Protein 5NQO (pdb70)

Nearest PDB structures (foldseek):
  5nqm-assembly1_A  TM=1.007E+00  e=1.385E-16  Methylosinus trichosporium OB3b
  5arm-assembly1_A  TM=9.839E-01  e=5.948E-15  Methylosinus trichosporium OB3b
  6q6b-assembly1_A  TM=9.477E-01  e=4.337E-08  Streptomyces lividans 1326
  6q58-assembly1_A  TM=9.585E-01  e=1.991E-07  Streptomyces lividans 1326
  6r01-assembly1_A  TM=9.420E-01  e=2.701E-07  Streptomyces lividans 1326

Radius of gyration: 15.12 Å; Cα contacts (8 Å, |Δi|>4): 165; chains: 1; bounding box: 26×51×20 Å

Foldseek 3Di:
DCLVVVLVPDPQADDLLSQLLVLLQVLLVLLVVLLVVLCPDPVVVVCVVLNVLSVVLNVLSVVLSVQSSVVGHDDDGCNLVSLQVNLVSLVVNLVSLVVCCVPDVSSVVSSVSSVSSSVSSVSVSD

Sequence (126 aa):
MMHVEAMISKHPQADRRSSLVQCCVEMCFDCAQTCAACADACLLGEDKVADLRRHCIRLNLDCAEICVAAGSIASRAAGTEESSILRTMLQTCAEEMCRRMMCEEECRRHAGNHEHCRICADVCKECETACRSSATG

InterPro domains:
  IPR005560 Uncharacterized cysteine-rich protein YhjQ/Copper storage protein-like [PF03860] (20-128)
  IPR005560 Uncharacterized cysteine-rich protein YhjQ/Copper storage protein-like [PTHR37310] (15-127)
  IPR044543 Uncharacterized cysteine-rich protein YhjQ-like [cd08026] (23-127)

B-factor: mean 15.58, std 9.01, range [5.59, 57.74]

Solvent-accessible surface area: 7309 Å² total; per-residue (Å²): 146,139,19,121,57,137,32,66,164,65,117,122,85,117,188,37,11,14,89,0,3,60,19,0,71,71,0,7,117,17,0,51,47,3,2,99,33,0,100,66,52,142,132,54,64,93,1,148,100,0,12,152,13,0,97,75,0,15,128,40,0,71,36,0,0,32,38,2,62,163,17,13,33,150,129,175,59,102,24,136,82,29,0,98,65,0,0,74,15,0,103,84,0,20,109,18,0,93,156,12,17,81,119,27,113,46,0,102,84,0,0,64,22,0,111,103,0,19,80,13,0,104,66,13,18,99

Secondary structure (DSSP, 8-state):
--HHHHHHH-TT--HHHHHHHHHHHHHHHHHHHHHHHHHTSTTGGGGHHHHHHHHHHHHHHHHHHHHHHT--SSS--SHHHHHHHHHHHHHHHHHHHHHHTTT-HHHHHHHHHHHHHHHHHHHHT-

Organism: Methylosinus trichosporium (strain ATCC 35070 / NCIMB 11131 / UNIQEM 75 / OB3b) (NCBI:txid595536)

Structure (mmCIF, N/CA/C/O backbone):
data_5NQO
#
_entry.id   5NQO
#
_cell.length_a   44.901
_cell.length_b   105.691
_cell.length_c   45.625
_cell.angle_al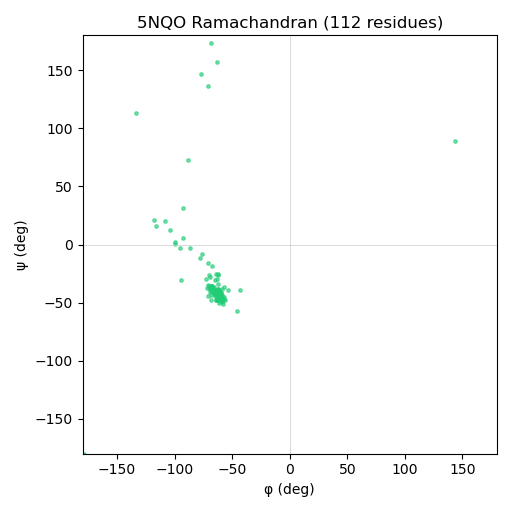pha   90.00
_cell.angle_beta   90.00
_cell.angle_gamma   90.00
#
_symmetry.space_group_name_H-M   'C 2 2 2'
#
loop_
_entity.id
_entity.type
_entity.pdbx_description
1 polymer CSP3
2 non-polymer 'COPPER (I) ION'
3 non-polymer 'SODIUM ION'
4 water water
#
loop_
_atom_site.group_PDB
_atom_site.id
_atom_site.type_symbol
_atom_site.label_atom_id
_atom_site.label_alt_id
_atom_site.label_comp_id
_atom_site.label_asym_id
_atom_site.label_entity_id
_atom_site.label_seq_id
_atom_site.pdbx_PDB_ins_code
_atom_site.Cartn_x
_atom_site.Cartn_y
_atom_site.Cartn_z
_atom_site.occupancy
_atom_site.B_iso_or_equiv
_atom_site.auth_seq_id
_atom_site.auth_comp_id
_atom_site.auth_asym_id
_atom_site.auth_atom_id
_atom_site.pdbx_PDB_model_num
ATOM 1 N N . MET A 1 1 ? 23.233 -3.665 3.305 1.00 16.59 1 MET A N 1
ATOM 2 C CA A MET A 1 1 ? 22.882 -4.483 4.498 0.50 12.35 1 MET A CA 1
ATOM 3 C CA B MET A 1 1 ? 23.012 -4.489 4.501 0.50 13.07 1 MET A CA 1
ATOM 4 C C . MET A 1 1 ? 22.837 -5.945 4.089 1.00 11.65 1 MET A C 1
ATOM 5 O O . MET A 1 1 ? 22.745 -6.268 2.915 1.00 15.98 1 MET A O 1
ATOM 14 N N . HIS A 1 2 ? 22.842 -6.829 5.081 1.00 9.62 2 HIS A N 1
ATOM 15 C CA . HIS A 1 2 ? 22.793 -8.278 4.867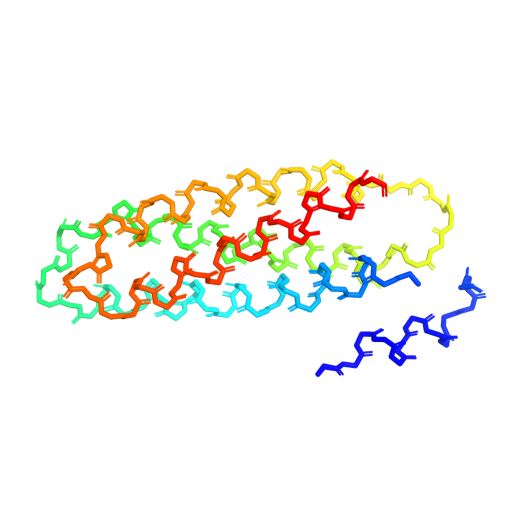 1.00 8.97 2 HIS A CA 1
ATOM 16 C C . HIS A 1 2 ? 21.540 -8.892 5.485 1.00 9.41 2 HIS A C 1
ATOM 17 O O . HIS A 1 2 ? 21.477 -10.106 5.704 1.00 10.13 2 HIS A O 1
ATOM 24 N N . VAL A 1 3 ? 20.518 -8.080 5.723 1.00 9.56 3 VAL A N 1
ATOM 25 C CA . VAL A 1 3 ? 19.311 -8.558 6.362 1.00 9.65 3 VAL A CA 1
ATOM 26 C C . VAL A 1 3 ? 18.662 -9.718 5.590 1.00 9.38 3 VAL A C 1
ATOM 27 O O . VAL A 1 3 ? 18.324 -10.744 6.166 1.00 10.55 3 VAL A O 1
ATOM 31 N N . GLU A 1 4 ? 18.469 -9.473 4.296 1.00 11.92 4 GLU A N 1
ATOM 32 C CA . GLU A 1 4 ? 17.780 -10.439 3.440 1.00 13.37 4 GLU A CA 1
ATOM 33 C C . GLU A 1 4 ? 18.586 -11.756 3.362 1.00 12.64 4 GLU A C 1
ATOM 34 O O . GLU A 1 4 ? 18.045 -12.869 3.566 1.00 14.94 4 GLU A O 1
ATOM 40 N N . ALA A 1 5 ? 19.889 -11.617 3.137 1.00 12.05 5 ALA A N 1
ATOM 41 C CA . ALA A 1 5 ? 20.744 -12.828 3.066 1.00 13.71 5 ALA A CA 1
ATOM 42 C C . ALA A 1 5 ? 20.716 -13.652 4.352 1.00 12.67 5 ALA A C 1
ATOM 43 O O . ALA A 1 5 ? 20.595 -14.890 4.319 1.00 15.70 5 ALA A O 1
ATOM 45 N N . MET A 1 6 ? 20.749 -12.971 5.509 1.00 10.67 6 MET A N 1
ATOM 46 C CA . MET A 1 6 ? 20.746 -13.688 6.762 1.00 10.73 6 MET A CA 1
ATOM 47 C C . MET A 1 6 ? 19.396 -14.315 7.079 1.00 12.62 6 MET A C 1
ATOM 48 O O . MET A 1 6 ? 19.376 -15.448 7.552 1.00 15.62 6 MET A O 1
ATOM 53 N N . ILE A 1 7 ? 18.292 -13.650 6.752 1.00 11.99 7 ILE A N 1
ATOM 54 C CA . ILE A 1 7 ? 16.986 -14.238 7.017 1.00 14.11 7 ILE A CA 1
ATOM 55 C C . ILE A 1 7 ? 16.809 -15.563 6.279 1.00 13.66 7 ILE A C 1
ATOM 56 O O . ILE A 1 7 ? 16.276 -16.512 6.820 1.00 16.54 7 ILE A O 1
ATOM 61 N N . SER A 1 8 ? 17.253 -15.600 5.039 1.00 13.54 8 SER A N 1
ATOM 62 C CA . SER A 1 8 ? 17.064 -16.761 4.201 1.00 15.52 8 SER A CA 1
ATOM 63 C C . SER A 1 8 ? 17.803 -17.998 4.733 1.00 14.34 8 SER A C 1
ATOM 64 O O . SER A 1 8 ? 17.398 -19.133 4.438 1.00 18.50 8 SER A O 1
ATOM 67 N N . LYS A 1 9 ? 18.882 -17.774 5.507 1.00 13.64 9 LYS A N 1
ATOM 68 C CA . LYS A 1 9 ? 19.733 -18.842 6.000 1.00 13.77 9 LYS A CA 1
ATOM 69 C C . LYS A 1 9 ? 19.461 -19.245 7.441 1.00 13.78 9 LYS A C 1
ATOM 70 O O . LYS A 1 9 ? 20.094 -20.149 7.961 1.00 15.31 9 LYS A O 1
ATOM 76 N N . HIS A 1 10 ? 18.494 -18.603 8.081 1.00 12.37 10 HIS A N 1
ATOM 77 C CA . HIS A 1 10 ? 18.155 -18.905 9.467 1.00 12.69 10 HIS A CA 1
ATOM 78 C C . HIS A 1 10 ? 17.478 -20.279 9.535 1.00 15.01 10 HIS A C 1
ATOM 79 O O . HIS A 1 10 ? 16.623 -20.601 8.700 1.00 17.35 10 HIS A O 1
ATOM 86 N N . PRO A 1 11 ? 17.856 -21.105 10.510 1.00 15.88 11 PRO A N 1
ATOM 87 C CA . PRO A 1 11 ? 17.273 -22.429 10.547 1.00 18.72 11 PRO A CA 1
ATOM 88 C C . PRO A 1 11 ? 15.783 -22.483 10.741 1.00 22.15 11 PRO A C 1
ATOM 89 O O . PRO A 1 11 ? 15.230 -23.471 10.390 1.00 27.54 11 PRO A O 1
ATOM 93 N N . GLN A 1 12 ? 15.182 -21.480 11.364 1.00 19.07 12 GLN A N 1
ATOM 94 C CA . GLN A 1 12 ? 13.695 -21.418 11.479 1.00 25.93 12 GLN A CA 1
ATOM 95 C C . GLN A 1 12 ? 12.973 -20.629 10.381 1.00 27.15 12 GLN A C 1
ATOM 96 O O . GLN A 1 12 ? 11.753 -20.466 10.483 1.00 31.05 12 GLN A O 1
ATOM 102 N N . ALA A 1 13 ? 13.677 -20.152 9.353 1.00 25.24 13 ALA A N 1
ATOM 103 C CA . ALA A 1 13 ? 13.025 -19.434 8.225 1.00 26.84 13 ALA A CA 1
ATOM 104 C C . ALA A 1 13 ? 12.150 -20.358 7.373 1.00 33.36 13 ALA A C 1
ATOM 105 O O . ALA A 1 13 ? 12.572 -21.471 7.063 1.00 37.52 13 ALA A O 1
ATOM 107 N N . ASP A 1 18 ? 10.159 -12.727 3.789 1.00 44.73 18 ASP A N 1
ATOM 108 C CA . ASP A 1 18 ? 9.338 -11.687 4.429 1.00 36.65 18 ASP A CA 1
ATOM 109 C C . ASP A 1 18 ? 9.852 -10.263 4.087 1.00 26.40 18 ASP A C 1
ATOM 110 O O . ASP A 1 18 ? 10.674 -9.657 4.803 1.00 27.06 18 ASP A O 1
ATOM 115 N N . ARG A 1 19 ? 9.323 -9.745 2.984 1.00 28.66 19 ARG A N 1
ATOM 116 C CA A ARG A 1 19 ? 9.727 -8.453 2.438 0.50 25.38 19 ARG A CA 1
ATOM 117 C CA B ARG A 1 19 ? 9.733 -8.466 2.436 0.50 25.40 19 ARG A CA 1
ATOM 118 C C . ARG A 1 19 ? 9.521 -7.324 3.444 1.00 21.01 19 ARG A C 1
ATOM 119 O O . ARG A 1 19 ? 10.395 -6.470 3.614 1.00 18.56 19 ARG A O 1
ATOM 134 N N . SER A 1 20 ? 8.369 -7.297 4.098 1.00 19.48 20 SER A N 1
ATOM 135 C CA A SER A 1 20 ? 8.052 -6.196 5.030 0.50 17.97 20 SER A CA 1
ATOM 136 C CA B SER A 1 20 ? 8.061 -6.187 5.018 0.50 18.31 20 SER A CA 1
ATOM 137 C C . SER A 1 20 ? 8.994 -6.207 6.226 1.00 15.79 20 SER A C 1
ATOM 138 O O . SER A 1 20 ? 9.419 -5.163 6.715 1.00 13.81 20 SER A O 1
ATOM 143 N N . LEU A 1 21 ? 9.327 -7.395 6.685 1.00 14.90 21 LEU A N 1
ATOM 144 C CA . LEU A 1 21 ? 10.329 -7.560 7.758 1.00 14.87 21 LEU A CA 1
ATOM 145 C C . LEU A 1 21 ? 11.735 -7.094 7.328 1.00 12.03 21 LEU A C 1
ATOM 146 O O . LEU A 1 21 ? 12.372 -6.323 8.051 1.00 12.15 21 LEU A O 1
ATOM 151 N N . VAL A 1 22 ? 12.226 -7.500 6.151 1.00 12.32 22 VAL A N 1
ATOM 152 C CA . VAL A 1 22 ? 13.517 -7.030 5.672 1.00 11.82 22 VAL A CA 1
ATOM 153 C C . VAL A 1 22 ? 13.530 -5.515 5.629 1.00 10.60 22 VAL A C 1
ATOM 154 O O . VAL A 1 22 ? 14.486 -4.862 6.081 1.00 10.91 22 VAL A O 1
ATOM 158 N N . GLN A 1 23 ? 12.495 -4.932 5.055 1.00 11.23 23 GLN A N 1
ATOM 159 C CA . GLN A 1 23 ? 12.452 -3.473 4.880 1.00 13.21 23 GLN A CA 1
ATOM 160 C C . GLN A 1 23 ? 12.458 -2.745 6.241 1.00 10.96 23 GLN A C 1
ATOM 161 O O . GLN A 1 23 ? 13.128 -1.725 6.4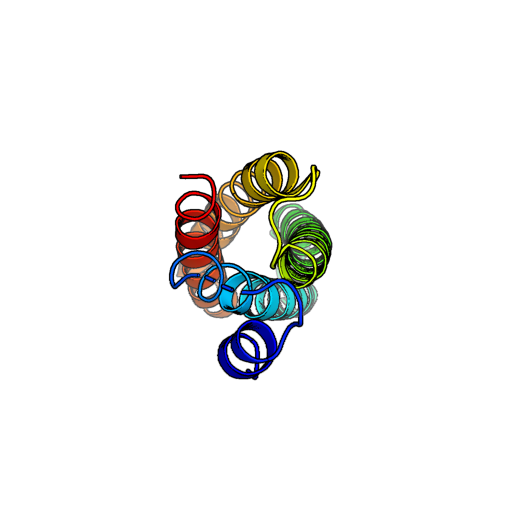23 1.00 11.33 23 GLN A O 1
ATOM 167 N N . CYS A 1 24 ? 11.731 -3.304 7.208 1.00 10.37 24 CYS A N 1
ATOM 168 C CA A CYS A 1 24 ? 11.699 -2.778 8.555 0.70 10.42 24 CYS A CA 1
ATOM 169 C CA B CYS A 1 24 ? 11.713 -2.681 8.523 0.30 10.97 24 CYS A CA 1
ATOM 170 C C . CYS A 1 24 ? 13.076 -2.759 9.201 1.00 8.26 24 CYS A C 1
ATOM 171 O O . CYS A 1 24 ? 13.520 -1.771 9.761 1.00 8.67 24 CYS A O 1
ATOM 176 N N . VAL A 1 25 ? 13.760 -3.883 9.134 1.00 7.97 25 VAL A N 1
ATOM 177 C CA . VAL A 1 25 ? 15.080 -3.978 9.757 1.00 7.21 25 VAL A CA 1
ATOM 178 C C . VAL A 1 25 ? 16.056 -3.020 9.086 1.00 7.10 25 VAL A C 1
ATOM 179 O O . VAL A 1 25 ? 16.765 -2.280 9.772 1.00 7.70 25 VAL A O 1
ATOM 183 N N . GLU A 1 26 ? 16.096 -3.015 7.769 1.00 7.34 26 GLU A N 1
ATOM 184 C CA . GLU A 1 26 ? 16.965 -2.113 7.073 1.00 8.11 26 GLU A CA 1
ATOM 185 C C . GLU A 1 26 ? 16.707 -0.660 7.442 1.00 7.91 26 GLU A C 1
ATOM 186 O O . GLU A 1 26 ? 17.623 0.117 7.735 1.00 9.89 26 GLU A O 1
ATOM 192 N N . MET A 1 27 ? 15.424 -0.308 7.471 1.00 8.02 27 MET A N 1
ATOM 193 C CA . MET A 1 27 ? 15.088 1.067 7.804 1.00 8.59 27 MET A CA 1
ATOM 194 C C . MET A 1 27 ? 15.415 1.442 9.227 1.00 7.63 27 MET A C 1
ATOM 195 O O . MET A 1 27 ? 15.870 2.542 9.478 1.00 8.86 27 MET A O 1
ATOM 200 N N . CYS A 1 28 ? 15.222 0.521 10.168 1.00 7.38 28 CYS A N 1
ATOM 201 C CA . CYS A 1 28 ? 15.536 0.835 11.559 1.00 7.93 28 CYS A CA 1
ATOM 202 C C . CYS A 1 28 ? 16.976 1.204 11.724 1.00 6.74 28 CYS A C 1
ATOM 203 O O . CYS A 1 28 ? 17.299 2.149 12.456 1.00 7.20 28 CYS A O 1
ATOM 206 N N . PHE A 1 29 ? 17.871 0.410 11.125 1.00 6.51 29 PHE A N 1
ATOM 207 C CA . PHE A 1 29 ? 19.302 0.742 11.258 1.00 6.70 29 PHE A CA 1
ATOM 208 C C . PHE A 1 29 ? 19.673 2.058 10.540 1.00 6.71 29 PHE A C 1
ATOM 209 O O . PHE A 1 29 ? 20.455 2.830 11.068 1.00 7.37 29 PHE A O 1
ATOM 217 N N . ASP A 1 30 ? 19.101 2.269 9.374 1.00 7.00 30 ASP A N 1
ATOM 218 C CA . ASP A 1 30 ? 19.315 3.510 8.619 1.00 7.25 30 ASP A CA 1
ATOM 219 C C . ASP A 1 30 ? 18.832 4.683 9.456 1.00 6.79 30 ASP A C 1
ATOM 220 O O . ASP A 1 30 ? 19.558 5.692 9.642 1.00 6.77 30 ASP A O 1
ATOM 225 N N . CYS A 1 31 ? 17.634 4.575 9.996 1.00 7.23 31 CYS A N 1
ATOM 226 C CA . CYS A 1 31 ? 17.022 5.646 10.758 1.00 7.40 31 CYS A CA 1
ATOM 227 C C . CYS A 1 31 ? 17.729 5.873 12.057 1.00 6.68 31 CYS A C 1
ATOM 228 O O . CYS A 1 31 ? 17.877 7.009 12.512 1.00 8.04 31 CYS A O 1
ATOM 231 N N . ALA A 1 32 ? 18.236 4.825 12.728 1.00 6.62 32 ALA A N 1
ATOM 232 C CA . ALA A 1 32 ? 19.001 5.003 13.921 1.00 6.83 32 ALA A CA 1
ATOM 233 C C . ALA A 1 32 ? 20.229 5.863 13.683 1.00 6.08 32 ALA A C 1
ATOM 234 O O . ALA A 1 32 ? 20.511 6.801 14.421 1.00 7.38 32 ALA A O 1
ATOM 236 N N . GLN A 1 33 ? 20.982 5.506 12.637 1.00 5.65 33 GLN A N 1
ATOM 237 C CA . GLN A 1 33 ? 22.178 6.253 12.299 1.00 6.00 33 GLN A CA 1
ATOM 238 C C . GLN A 1 33 ? 21.830 7.714 11.934 1.00 5.59 33 GLN A C 1
ATOM 239 O O . GLN A 1 33 ? 22.515 8.631 12.361 1.00 6.03 33 GLN A O 1
ATOM 245 N N . THR A 1 34 ? 20.784 7.873 11.177 1.00 5.87 34 THR A N 1
ATOM 246 C CA . THR A 1 34 ? 20.429 9.204 10.685 1.00 6.10 34 THR A CA 1
ATOM 247 C C . THR A 1 34 ? 20.060 10.098 11.868 1.00 5.90 34 THR A C 1
ATOM 248 O O . THR A 1 34 ? 20.483 11.276 11.925 1.00 6.54 34 THR A O 1
ATOM 252 N N . CYS A 1 35 ? 19.293 9.583 12.829 1.00 6.02 35 CYS A N 1
ATOM 253 C CA . CYS A 1 35 ? 18.907 10.362 13.978 1.00 6.14 35 CYS A CA 1
ATOM 254 C C . CYS A 1 35 ? 20.077 10.631 14.918 1.00 5.84 35 CYS A C 1
ATOM 255 O O . CYS A 1 35 ? 20.151 11.731 15.495 1.00 6.73 35 CYS A O 1
ATOM 258 N N . ALA A 1 36 ? 21.001 9.697 15.081 1.00 5.99 36 ALA A N 1
ATOM 259 C CA . ALA A 1 36 ? 22.206 9.987 15.817 1.00 6.24 36 ALA A CA 1
ATOM 260 C C . ALA A 1 36 ? 22.965 11.145 15.190 1.00 6.40 36 ALA A C 1
ATOM 261 O O . ALA A 1 36 ? 23.439 12.062 15.882 1.00 7.26 36 ALA A O 1
ATOM 263 N N . ALA A 1 37 ? 23.085 11.112 13.873 1.00 6.11 37 ALA A N 1
ATOM 264 C CA . ALA A 1 37 ? 23.768 12.155 13.132 1.00 6.45 37 ALA A CA 1
ATOM 265 C C . ALA A 1 37 ? 23.004 13.478 13.228 1.00 6.96 37 ALA A C 1
ATOM 266 O O . ALA A 1 37 ? 23.635 14.545 13.345 1.00 8.33 37 ALA A O 1
ATOM 268 N N . CYS A 1 38 ? 21.688 13.446 13.186 1.00 6.66 38 CYS A N 1
ATOM 269 C CA . CYS A 1 38 ? 20.883 14.661 13.267 1.00 7.40 38 CYS A CA 1
ATOM 270 C C . CYS A 1 38 ? 20.993 15.272 14.630 1.00 7.27 38 CYS A C 1
ATOM 271 O O . CYS A 1 38 ? 21.093 16.546 14.752 1.00 9.34 38 CYS A O 1
ATOM 274 N N . ALA A 1 39 ? 21.011 14.492 15.685 1.00 7.42 39 ALA A N 1
ATOM 275 C CA . ALA A 1 39 ? 21.216 15.049 17.038 1.00 7.63 39 ALA A CA 1
ATOM 276 C C . ALA A 1 39 ? 22.535 15.760 17.092 1.00 7.63 39 ALA A C 1
ATOM 277 O O . ALA A 1 39 ? 22.623 16.896 17.631 1.00 9.35 39 ALA A O 1
ATOM 279 N N . ASP A 1 40 ? 23.593 15.178 16.549 1.00 7.27 40 ASP A N 1
ATOM 280 C CA . ASP A 1 40 ? 24.915 15.789 16.624 1.00 8.21 40 ASP A CA 1
ATOM 281 C C . ASP A 1 40 ? 25.011 17.031 15.769 1.00 8.87 40 ASP A C 1
ATOM 282 O O . ASP A 1 40 ? 25.658 18.001 16.159 1.00 9.47 40 ASP A O 1
ATOM 287 N N . ALA A 1 41 ? 24.378 17.019 14.617 1.00 8.45 41 ALA A N 1
ATOM 288 C CA . ALA A 1 41 ? 24.347 18.195 13.743 1.00 8.56 41 ALA A CA 1
ATOM 289 C C . ALA A 1 41 ? 23.632 19.356 14.409 1.00 9.27 41 ALA A C 1
ATOM 290 O O . ALA A 1 41 ? 24.149 20.498 14.411 1.00 11.12 41 ALA A O 1
ATOM 292 N N . CYS A 1 42 ? 22.486 19.087 14.997 1.00 9.22 42 CYS A N 1
ATOM 293 C CA . CYS A 1 42 ? 21.753 20.112 15.725 1.00 9.52 42 CYS A CA 1
ATOM 294 C C . CYS A 1 42 ? 22.569 20.661 16.878 1.00 10.56 42 CYS A C 1
ATOM 295 O O . CYS A 1 42 ? 22.604 21.885 17.118 1.00 12.40 42 CYS A O 1
ATOM 298 N N . LEU A 1 43 ? 23.267 19.810 17.592 1.00 10.95 43 LEU A N 1
ATOM 299 C CA A LEU A 1 43 ? 24.154 20.222 18.688 0.70 10.76 43 LEU A CA 1
ATOM 300 C CA B LEU A 1 43 ? 24.092 20.232 18.682 0.30 10.60 43 LEU A CA 1
ATOM 301 C C . LEU A 1 43 ? 25.200 21.186 18.221 1.00 11.48 43 LEU A C 1
ATOM 302 O O . LEU A 1 43 ? 25.627 22.035 18.998 1.00 16.12 43 LEU A O 1
ATOM 311 N N . GLY A 1 44 ? 25.655 21.053 16.988 1.00 12.21 44 GLY A N 1
ATOM 312 C CA . GLY A 1 44 ? 26.683 21.918 16.431 1.00 13.48 44 GLY A CA 1
ATOM 313 C C . GLY A 1 44 ? 26.212 23.218 15.800 1.00 13.61 44 GLY A C 1
ATOM 314 O O . GLY A 1 44 ? 27.024 24.013 15.343 1.00 16.01 44 GLY A O 1
ATOM 315 N N . GLU A 1 45 ? 24.909 23.419 15.760 1.00 13.21 45 GLU A N 1
ATOM 316 C CA . GLU A 1 45 ? 24.379 24.607 15.091 1.00 13.44 45 GLU A CA 1
ATOM 317 C C . GLU A 1 45 ? 24.551 25.841 15.973 1.00 14.44 45 GLU A C 1
ATOM 318 O O . GLU A 1 45 ? 24.401 25.756 17.189 1.00 16.58 45 GLU A O 1
ATOM 324 N N . ASP A 1 46 ? 24.768 27.004 15.367 1.00 18.00 46 ASP A N 1
ATOM 325 C CA . ASP A 1 46 ? 24.787 28.234 16.138 1.00 18.51 46 ASP A CA 1
ATOM 326 C C . ASP A 1 46 ? 23.504 28.369 16.969 1.00 19.11 46 ASP A C 1
ATOM 327 O O . ASP A 1 46 ? 23.545 28.746 18.154 1.00 22.74 46 ASP A O 1
ATOM 332 N N . LYS A 1 47 ? 22.386 27.969 16.363 1.00 19.16 47 LYS A N 1
ATOM 333 C CA . LYS A 1 47 ? 21.075 28.058 16.986 1.00 20.05 47 LYS A CA 1
ATOM 334 C C . LYS A 1 47 ? 20.638 26.802 17.739 1.00 19.62 47 LYS A C 1
ATOM 335 O O . LYS A 1 47 ? 19.450 26.536 17.902 1.00 18.24 47 LYS A O 1
ATOM 341 N N . VAL A 1 48 ? 21.609 26.090 18.286 1.00 17.37 48 VAL A N 1
ATOM 342 C CA . VAL A 1 48 ? 21.341 24.960 19.177 1.00 15.00 48 VAL A CA 1
ATOM 343 C C . VAL A 1 48 ? 20.244 25.153 20.227 1.00 14.40 48 VAL A C 1
ATOM 344 O O . VAL A 1 48 ? 19.466 24.230 20.488 1.00 13.59 48 VAL A O 1
ATOM 348 N N . ALA A 1 49 ? 20.154 26.342 20.835 1.00 15.99 49 ALA A N 1
ATOM 349 C CA . ALA A 1 49 ? 19.134 26.471 21.836 1.00 15.77 49 ALA A CA 1
ATOM 350 C C . ALA A 1 49 ? 17.688 26.301 21.299 1.00 15.67 49 ALA A C 1
ATOM 351 O O . ALA A 1 49 ? 16.798 25.905 22.039 1.00 17.92 49 ALA A O 1
ATOM 353 N N . ASP A 1 50 ? 17.503 26.579 20.012 1.00 14.87 50 ASP A N 1
ATOM 354 C CA . ASP A 1 50 ? 16.217 26.347 19.316 1.00 14.97 50 ASP A CA 1
ATOM 355 C C . ASP A 1 50 ? 15.926 24.889 18.976 1.00 13.82 50 ASP A C 1
ATOM 356 O O . ASP A 1 50 ? 14.810 24.526 18.637 1.00 15.26 50 ASP A O 1
ATOM 361 N N . LEU A 1 51 ? 16.908 24.057 19.189 1.00 11.65 51 LEU A N 1
ATOM 362 C CA . LEU A 1 51 ? 16.853 22.661 18.703 1.00 10.60 51 LEU A CA 1
ATOM 363 C C . LEU A 1 51 ? 16.865 21.672 19.858 1.00 11.01 51 LEU A C 1
ATOM 364 O O . LEU A 1 51 ? 17.059 20.476 19.623 1.00 11.44 51 LEU A O 1
ATOM 369 N N . ARG A 1 52 ? 16.609 22.084 21.096 1.00 11.53 52 ARG A N 1
ATOM 370 C CA A ARG A 1 52 ? 16.696 21.214 22.276 0.50 12.22 52 ARG A CA 1
ATOM 371 C CA B ARG A 1 52 ? 16.807 21.192 22.205 0.50 11.41 52 ARG A CA 1
ATOM 372 C C . ARG A 1 52 ? 15.808 20.016 22.142 1.00 10.99 52 ARG A C 1
ATOM 373 O O . ARG A 1 52 ? 16.196 18.897 22.378 1.00 11.08 52 ARG A O 1
ATOM 388 N N . HIS A 1 53 ? 14.557 20.284 21.836 1.00 11.47 53 HIS A N 1
ATOM 389 C CA . HIS A 1 53 ? 13.538 19.238 21.775 1.00 11.44 53 HIS A CA 1
ATOM 390 C C . HIS A 1 53 ? 13.847 18.275 20.619 1.00 10.18 53 HIS A C 1
ATOM 391 O O . HIS A 1 53 ? 13.706 17.051 20.758 1.00 10.41 53 HIS A O 1
ATOM 398 N N . CYS A 1 54 ? 14.258 18.841 19.507 1.00 10.12 54 CYS A N 1
ATOM 399 C CA . CYS A 1 54 ? 14.639 18.039 18.370 1.00 8.97 54 CYS A CA 1
ATOM 400 C C . CYS A 1 54 ? 15.819 17.116 18.707 1.00 8.73 54 CYS A C 1
ATOM 401 O O . CYS A 1 54 ? 15.772 15.908 18.376 1.00 8.75 54 CYS A O 1
ATOM 404 N N . ILE A 1 55 ? 16.867 17.641 19.349 1.00 8.96 55 ILE A N 1
ATOM 405 C CA . ILE A 1 55 ? 17.997 16.814 19.755 1.00 7.79 55 ILE A CA 1
ATOM 406 C C . ILE A 1 55 ? 17.505 15.669 20.651 1.00 7.87 55 ILE A C 1
ATOM 407 O O . ILE A 1 55 ? 17.864 14.494 20.416 1.00 7.99 55 ILE A O 1
ATOM 412 N N . ARG A 1 56 ? 16.681 15.978 21.621 1.00 8.48 56 ARG A N 1
ATOM 413 C CA . ARG A 1 56 ? 16.191 14.984 22.541 1.00 9.07 56 ARG A CA 1
ATOM 414 C C . ARG A 1 56 ? 15.384 13.911 21.843 1.00 8.57 56 ARG A C 1
ATOM 415 O O . ARG A 1 56 ? 15.567 12.716 22.120 1.00 9.09 56 ARG A O 1
ATOM 423 N N . LEU A 1 57 ? 14.509 14.300 20.917 1.00 7.89 57 LEU A N 1
ATOM 424 C CA . LEU A 1 57 ? 13.730 13.296 20.176 1.00 7.62 57 LEU A CA 1
ATOM 425 C C . LEU A 1 57 ? 14.615 12.433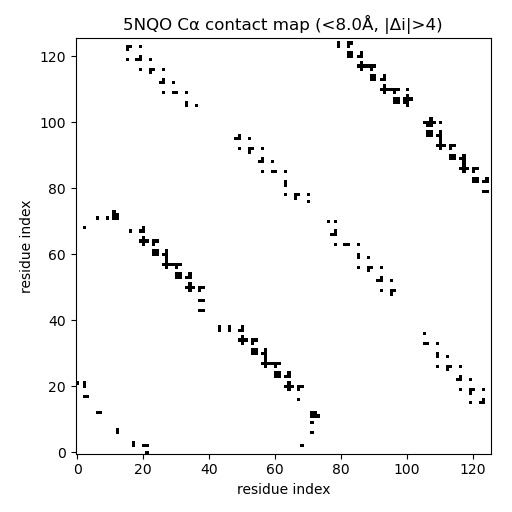 19.307 1.00 6.94 57 LEU A C 1
ATOM 426 O O . LEU A 1 57 ? 14.405 11.216 19.204 1.00 7.34 57 LEU A O 1
ATOM 431 N N . ASN A 1 58 ? 15.617 13.030 18.652 1.00 6.64 58 ASN A N 1
ATOM 432 C CA . ASN A 1 58 ? 16.521 12.223 17.857 1.00 6.32 58 ASN A CA 1
ATOM 433 C C . ASN A 1 58 ? 17.298 11.209 18.700 1.00 6.62 58 ASN A C 1
ATOM 434 O O . ASN A 1 58 ? 17.539 10.095 18.219 1.00 6.91 58 ASN A O 1
ATOM 439 N N . LEU A 1 59 ? 17.709 11.586 19.893 1.00 6.64 59 LEU A N 1
ATOM 440 C CA . LEU A 1 59 ? 18.391 10.617 20.764 1.00 7.02 59 LEU A CA 1
ATOM 441 C C . LEU A 1 59 ? 17.461 9.455 21.112 1.00 7.09 59 LEU A C 1
ATOM 442 O O . LEU A 1 59 ? 17.885 8.281 21.096 1.00 7.11 59 LEU A O 1
ATOM 447 N N . ASP A 1 60 ? 16.215 9.753 21.442 1.00 6.93 60 ASP A N 1
ATOM 448 C CA . ASP A 1 60 ? 15.248 8.683 21.695 1.00 7.14 60 ASP A CA 1
ATOM 449 C C . ASP A 1 60 ? 14.993 7.846 20.474 1.00 6.47 60 ASP A C 1
ATOM 450 O O . ASP A 1 60 ? 14.859 6.599 20.593 1.00 7.53 60 ASP A O 1
ATOM 455 N N . CYS A 1 61 ? 14.888 8.483 19.318 1.00 6.92 61 CYS A N 1
ATOM 456 C CA . CYS A 1 61 ? 14.584 7.755 18.101 1.00 7.13 61 CYS A CA 1
ATOM 457 C C . CYS A 1 61 ? 15.737 6.853 17.707 1.00 6.90 61 CYS A C 1
ATOM 458 O O . CYS A 1 61 ? 15.523 5.726 17.193 1.00 8.72 61 CYS A O 1
ATOM 461 N N . ALA A 1 62 ? 16.979 7.299 17.903 1.00 6.37 62 ALA A N 1
ATOM 462 C CA . ALA A 1 62 ? 18.114 6.439 17.623 1.00 6.33 62 ALA A CA 1
ATOM 463 C C . ALA A 1 62 ? 18.080 5.214 18.536 1.00 6.85 62 ALA A C 1
ATOM 464 O O . ALA A 1 62 ? 18.311 4.092 18.080 1.00 8.93 62 ALA A O 1
ATOM 466 N N . GLU A 1 63 ? 17.843 5.431 19.821 1.00 6.85 63 GLU A N 1
ATOM 467 C CA . GLU A 1 63 ? 17.836 4.350 20.789 1.00 7.74 63 GLU A CA 1
ATOM 468 C C . GLU A 1 63 ? 16.735 3.301 20.454 1.00 7.48 63 GLU A C 1
ATOM 469 O O . GLU A 1 63 ? 16.982 2.071 20.428 1.00 7.75 63 GLU A O 1
ATOM 475 N N . ILE A 1 64 ? 15.530 3.802 20.175 1.00 6.68 64 ILE A N 1
ATOM 476 C CA . ILE A 1 64 ? 14.404 2.905 19.884 1.00 6.49 64 ILE A CA 1
ATOM 477 C C . ILE A 1 64 ? 14.595 2.220 18.563 1.00 6.48 64 ILE A C 1
ATOM 478 O O . ILE A 1 64 ? 14.289 1.005 18.467 1.00 6.75 64 ILE A O 1
ATOM 483 N N . CYS A 1 65 ? 15.123 2.880 17.544 1.00 6.10 65 CYS A N 1
ATOM 484 C CA . CYS A 1 65 ? 15.315 2.191 16.272 1.00 6.44 65 CYS A CA 1
ATOM 485 C C . CYS A 1 65 ? 16.386 1.115 16.334 1.00 6.52 65 CYS A C 1
ATOM 486 O O . CYS A 1 65 ? 16.244 0.084 15.691 1.00 7.06 65 CYS A O 1
ATOM 489 N N . VAL A 1 66 ? 17.463 1.313 17.096 1.00 7.14 66 VAL A N 1
ATOM 490 C CA . VAL A 1 66 ? 18.443 0.225 17.244 1.00 8.29 66 VAL A CA 1
ATOM 491 C C . VAL A 1 66 ? 17.768 -0.948 17.967 1.00 8.07 66 VAL A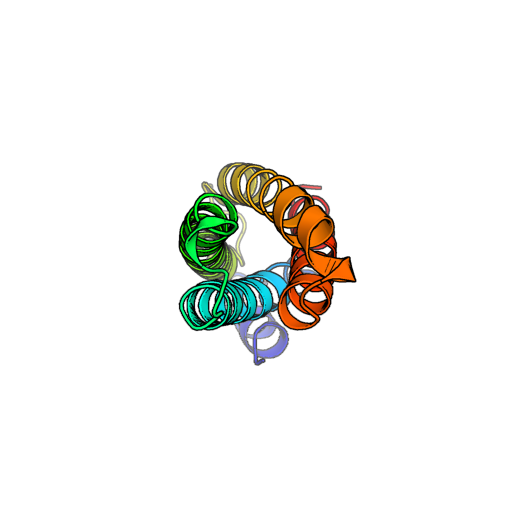 C 1
ATOM 492 O O . VAL A 1 66 ? 17.969 -2.105 17.584 1.00 9.75 66 VAL A O 1
ATOM 496 N N . ALA A 1 67 ? 17.015 -0.665 19.016 1.00 7.93 67 ALA A N 1
ATOM 497 C CA . ALA A 1 67 ? 16.353 -1.722 19.755 1.00 8.68 67 ALA A CA 1
ATOM 498 C C . ALA A 1 67 ? 15.401 -2.473 18.846 1.00 8.48 67 ALA A C 1
ATOM 499 O O . ALA A 1 67 ? 15.386 -3.728 18.813 1.00 9.74 67 ALA A O 1
ATOM 501 N N . ALA A 1 68 ? 14.587 -1.768 18.087 1.00 8.03 68 ALA A N 1
ATOM 502 C CA . ALA A 1 68 ? 13.637 -2.398 17.216 1.00 8.83 68 ALA A CA 1
ATOM 503 C C . ALA A 1 68 ? 14.309 -3.228 16.128 1.00 8.01 68 ALA A C 1
ATOM 504 O O . ALA A 1 68 ? 13.893 -4.346 15.823 1.00 8.99 68 ALA A O 1
ATOM 506 N N . GLY A 1 69 ? 15.362 -2.653 15.543 1.00 7.98 69 GLY A N 1
ATOM 507 C CA . GLY A 1 69 ? 16.086 -3.357 14.521 1.00 8.42 69 GLY A CA 1
ATOM 508 C C . GLY A 1 69 ? 16.707 -4.638 14.993 1.00 8.04 69 GLY A C 1
ATOM 509 O O . GLY A 1 69 ? 16.750 -5.630 14.257 1.00 8.60 69 GLY A O 1
ATOM 510 N N . SER A 1 70 ? 17.230 -4.587 16.189 1.00 8.23 70 SER A N 1
ATOM 511 C CA . SER A 1 70 ? 17.858 -5.768 16.814 1.00 9.45 70 SER A CA 1
ATOM 512 C C . SER A 1 70 ? 16.849 -6.829 17.140 1.00 9.09 70 SER A C 1
ATOM 513 O O . SER A 1 70 ? 17.018 -8.001 16.837 1.00 10.78 70 SER A O 1
ATOM 516 N N . ILE A 1 71 ? 15.744 -6.421 17.768 1.00 8.99 71 ILE A N 1
ATOM 517 C CA . ILE A 1 71 ? 14.675 -7.374 18.065 1.00 9.72 71 ILE A CA 1
ATOM 518 C C . ILE A 1 71 ? 14.128 -7.982 16.776 1.00 9.40 71 ILE A C 1
ATOM 519 O O . ILE A 1 71 ? 13.880 -9.200 16.723 1.00 11.13 71 ILE A O 1
ATOM 524 N N . ALA A 1 72 ? 13.959 -7.174 15.735 1.00 8.99 72 ALA A N 1
ATOM 525 C CA . ALA A 1 72 ? 13.431 -7.691 14.487 1.00 9.77 72 ALA A CA 1
ATOM 526 C C . ALA A 1 72 ? 14.402 -8.598 13.772 1.00 10.38 72 ALA A C 1
ATOM 527 O O . ALA A 1 72 ? 13.985 -9.441 12.997 1.00 12.63 72 ALA A O 1
ATOM 529 N N . SER A 1 73 ? 15.682 -8.416 13.996 1.00 10.61 73 SER A N 1
ATOM 530 C CA . SER A 1 73 ? 16.712 -9.308 13.439 1.00 11.26 73 SER A CA 1
ATOM 531 C C . SER A 1 73 ? 16.646 -10.700 14.055 1.00 12.26 73 SER A C 1
ATOM 532 O O . SER A 1 73 ? 17.234 -11.662 13.485 1.00 14.76 73 SER A O 1
ATOM 535 N N . ARG A 1 74 ? 15.984 -10.827 15.212 1.00 13.09 74 ARG A N 1
ATOM 536 C CA . ARG A 1 74 ? 15.752 -12.059 15.931 1.00 13.30 74 ARG A CA 1
ATOM 537 C C . ARG A 1 74 ? 14.321 -12.569 15.768 1.00 15.00 74 ARG A C 1
ATOM 538 O O . ARG A 1 74 ? 13.937 -13.416 16.484 1.00 17.87 74 ARG A O 1
ATOM 546 N N . ALA A 1 75 ? 13.550 -12.035 14.840 1.00 17.99 75 ALA A N 1
ATOM 547 C CA . ALA A 1 75 ? 12.147 -12.333 14.696 1.00 20.50 75 ALA A CA 1
ATOM 548 C C . ALA A 1 75 ? 11.880 -13.204 13.441 1.00 26.07 75 ALA A C 1
ATOM 549 O O . ALA A 1 75 ? 10.730 -13.261 12.964 1.00 36.90 75 ALA A O 1
ATOM 551 N N . ALA A 1 76 ? 12.921 -13.885 12.937 1.00 35.02 76 ALA A N 1
ATOM 552 C CA . ALA A 1 76 ? 12.790 -14.845 11.833 1.00 39.91 76 ALA A CA 1
ATOM 553 C C . ALA A 1 76 ? 12.478 -16.236 12.388 1.00 44.53 76 ALA A C 1
ATOM 554 O O . ALA A 1 76 ? 13.331 -17.122 12.391 1.00 57.74 76 ALA A O 1
ATOM 556 N N . GLY A 1 77 ? 11.242 -16.394 12.859 1.00 48.88 77 GLY A N 1
ATOM 557 C CA . GLY A 1 77 ? 10.662 -17.676 13.323 1.00 45.49 77 GLY A CA 1
ATOM 558 C C . GLY A 1 77 ? 9.215 -17.426 13.761 1.00 40.79 77 GLY A C 1
ATOM 559 O O . GLY A 1 77 ? 8.758 -16.299 13.683 1.00 41.20 77 GLY A O 1
ATOM 560 N N . THR A 1 78 ? 8.493 -18.449 14.223 1.00 47.33 78 THR A N 1
ATOM 561 C CA . THR A 1 78 ? 7.070 -18.299 14.646 1.00 52.13 78 THR A CA 1
ATOM 562 C C . THR A 1 78 ? 6.869 -18.172 16.172 1.00 45.18 78 THR A C 1
ATOM 563 O O . THR A 1 78 ? 5.733 -18.094 16.664 1.00 41.04 78 THR A O 1
ATOM 567 N N . GLU A 1 79 ? 7.968 -18.169 16.919 1.00 38.22 79 GLU A N 1
ATOM 568 C CA . GLU A 1 79 ? 7.898 -18.123 18.380 1.00 27.26 79 GLU A CA 1
ATOM 569 C C . GLU A 1 79 ? 7.259 -16.815 18.873 1.00 31.03 79 GLU A C 1
ATOM 570 O O . GLU A 1 79 ? 7.246 -15.803 18.150 1.00 27.60 79 GLU A O 1
ATOM 576 N N . GLU A 1 80 ? 6.717 -16.836 20.097 1.00 26.29 80 GLU A N 1
ATOM 577 C CA . GLU A 1 80 ? 6.196 -15.585 20.674 1.00 23.28 80 GLU A CA 1
ATOM 578 C C . GLU A 1 80 ? 7.300 -14.550 20.734 1.00 22.21 80 GLU A C 1
ATOM 579 O O . GLU A 1 80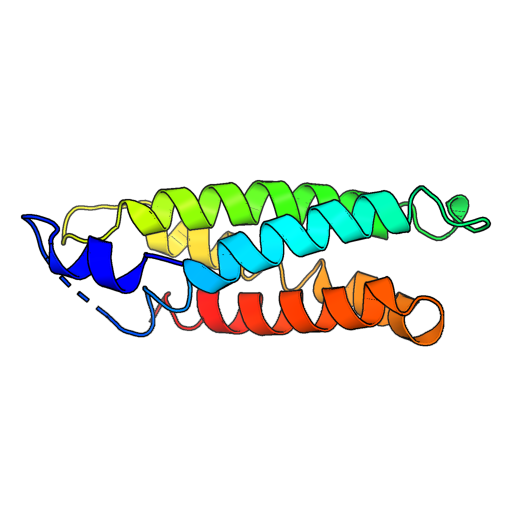 ? 8.455 -14.897 21.016 1.00 23.68 80 GLU A O 1
ATOM 585 N N A SER A 1 81 ? 6.973 -13.289 20.419 0.50 19.27 81 SER A N 1
ATOM 586 N N B SER A 1 81 ? 6.923 -13.290 20.525 0.50 19.98 81 SER A N 1
ATOM 587 C CA A SER A 1 81 ? 7.945 -12.188 20.452 0.50 16.49 81 SER A CA 1
ATOM 588 C CA B SER A 1 81 ? 7.865 -12.208 20.598 0.50 17.71 81 SER A CA 1
ATOM 589 C C A SER A 1 81 ? 7.257 -10.866 20.853 0.50 15.75 81 SER A C 1
ATOM 590 C C B SER A 1 81 ? 7.203 -10.872 20.956 0.50 16.29 81 SER A C 1
ATOM 591 O O A SER A 1 81 ? 6.065 -10.655 20.637 0.50 18.82 81 SER A O 1
ATOM 592 O O B SER A 1 81 ? 5.994 -10.649 20.809 0.50 18.46 81 SER A O 1
ATOM 597 N N . ILE A 1 82 ? 8.037 -9.982 21.458 1.00 13.95 82 ILE A N 1
ATOM 598 C CA . ILE A 1 82 ? 7.677 -8.589 21.644 1.00 11.32 82 ILE A CA 1
ATOM 599 C C . ILE A 1 82 ? 7.633 -7.833 20.316 1.00 11.08 82 ILE A C 1
ATOM 600 O O . ILE A 1 82 ? 7.298 -6.663 20.312 1.00 10.78 82 ILE A O 1
ATOM 605 N N . LEU A 1 83 ? 8.035 -8.460 19.209 1.00 11.26 83 LEU A N 1
ATOM 606 C CA . LEU A 1 83 ? 8.290 -7.772 17.957 1.00 12.95 83 LEU A CA 1
ATOM 607 C C . LEU A 1 83 ? 7.180 -6.794 17.641 1.00 11.86 83 LEU A C 1
ATOM 608 O O . LEU A 1 83 ? 7.445 -5.632 17.359 1.00 12.33 83 LEU A O 1
ATOM 613 N N . ARG A 1 84 ? 5.943 -7.253 17.566 1.00 12.34 84 ARG A N 1
ATOM 614 C CA . ARG A 1 84 ? 4.915 -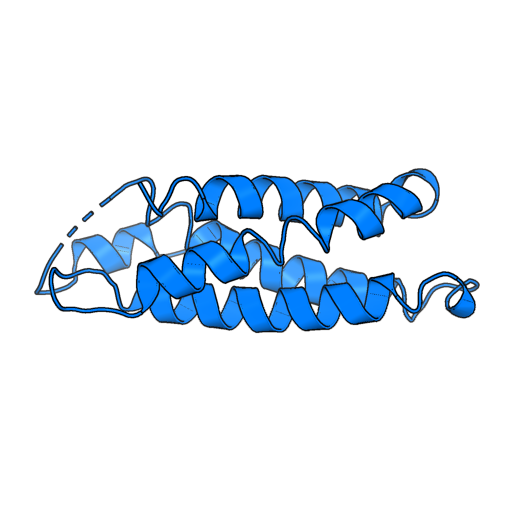6.351 17.052 1.00 12.31 84 ARG A CA 1
ATOM 615 C C . ARG A 1 84 ? 4.661 -5.155 17.970 1.00 11.96 84 ARG A C 1
ATOM 616 O O . ARG A 1 84 ? 4.480 -4.034 17.494 1.00 13.41 84 ARG A O 1
ATOM 624 N N . THR A 1 85 ? 4.722 -5.347 19.275 1.00 12.28 85 THR A N 1
ATOM 625 C CA . THR A 1 85 ? 4.621 -4.285 20.228 1.00 11.55 85 THR A CA 1
ATOM 626 C C . THR A 1 85 ? 5.796 -3.273 20.081 1.00 10.66 85 THR A C 1
ATOM 627 O O . THR A 1 85 ? 5.588 -2.041 20.087 1.00 11.00 85 THR A O 1
ATOM 631 N N . MET A 1 86 ? 6.991 -3.810 19.950 1.00 9.40 86 MET A N 1
ATOM 632 C CA . MET A 1 86 ? 8.151 -2.977 19.760 1.00 8.67 86 MET A CA 1
ATOM 633 C C . MET A 1 86 ? 8.069 -2.160 18.453 1.00 8.39 86 MET A C 1
ATOM 634 O O . MET A 1 86 ? 8.442 -0.975 18.423 1.00 8.82 86 MET A O 1
ATOM 639 N N . LEU A 1 87 ? 7.593 -2.798 17.382 1.00 9.12 87 LEU A N 1
ATOM 640 C CA . LEU A 1 87 ? 7.483 -2.064 16.097 1.00 9.91 87 LEU A CA 1
ATOM 641 C C . LEU A 1 87 ? 6.443 -0.995 16.179 1.00 9.80 87 LEU A C 1
ATOM 642 O O . LEU A 1 87 ? 6.606 0.100 15.576 1.00 11.12 87 LEU A O 1
ATOM 647 N N . GLN A 1 88 ? 5.359 -1.226 16.888 1.00 10.84 88 GLN A N 1
ATOM 648 C CA . GLN A 1 88 ? 4.379 -0.161 17.108 1.00 11.51 88 GLN A CA 1
ATOM 649 C C . GLN A 1 88 ? 4.930 1.014 17.875 1.00 10.83 88 GLN A C 1
ATOM 650 O O . GLN A 1 88 ? 4.717 2.172 17.525 1.00 11.79 88 GLN A O 1
ATOM 656 N N . THR A 1 89 ? 5.681 0.758 18.938 1.00 10.54 89 THR A N 1
ATOM 657 C CA . THR A 1 89 ? 6.364 1.807 19.641 1.00 9.81 89 THR A CA 1
ATOM 658 C C . THR A 1 89 ? 7.362 2.571 18.746 1.00 9.31 89 THR A C 1
ATOM 659 O O . THR A 1 89 ? 7.439 3.787 18.804 1.00 9.01 89 THR A O 1
ATOM 663 N N . CYS A 1 90 ? 8.123 1.824 17.974 1.00 8.82 90 CYS A N 1
ATOM 664 C CA . CYS A 1 90 ? 9.060 2.435 17.067 1.00 8.58 90 CYS A CA 1
ATOM 665 C C . CYS A 1 90 ? 8.345 3.321 16.045 1.00 8.29 90 CYS A C 1
ATOM 666 O O . CYS A 1 90 ? 8.837 4.407 15.727 1.00 8.78 90 CYS A O 1
ATOM 669 N N . ALA A 1 91 ? 7.233 2.846 15.487 1.00 8.75 91 ALA A N 1
ATOM 670 C CA . ALA A 1 91 ? 6.503 3.685 14.550 1.00 9.30 91 ALA A CA 1
ATOM 671 C C . ALA A 1 91 ? 6.064 4.954 15.204 1.00 10.04 91 ALA A C 1
ATOM 672 O O . ALA A 1 91 ? 6.167 6.065 14.575 1.00 10.38 91 ALA A O 1
ATOM 674 N N . GLU A 1 92 ? 5.577 4.902 16.435 1.00 9.61 92 GLU A N 1
ATOM 675 C CA A GLU A 1 92 ? 5.182 6.108 17.133 0.50 9.71 92 GLU A CA 1
ATOM 676 C CA B GLU A 1 92 ? 5.182 6.120 17.152 0.50 9.96 92 GLU A CA 1
ATOM 677 C C . GLU A 1 92 ? 6.359 7.054 17.412 1.00 8.95 92 GLU A C 1
ATOM 678 O O . GLU A 1 92 ? 6.228 8.279 17.304 1.00 9.72 92 GLU A O 1
ATOM 689 N N . MET A 1 93 ? 7.509 6.482 17.761 1.00 8.09 93 MET A N 1
ATOM 690 C CA . MET A 1 93 ? 8.699 7.282 17.986 1.00 7.68 93 MET A CA 1
ATOM 691 C C . MET A 1 93 ? 9.117 7.995 16.687 1.00 7.37 93 MET A C 1
ATOM 692 O O . MET A 1 93 ? 9.398 9.217 16.695 1.00 8.48 93 MET A O 1
ATOM 697 N N . CYS A 1 94 ? 9.166 7.250 15.606 1.00 7.66 94 CYS A N 1
ATOM 698 C CA . CYS A 1 94 ? 9.563 7.848 14.311 1.00 8.13 94 CYS A CA 1
ATOM 699 C C . CYS A 1 94 ? 8.563 8.912 13.909 1.00 8.37 94 CYS A C 1
ATOM 700 O O . CYS A 1 94 ? 8.977 9.959 13.377 1.00 8.79 94 CYS A O 1
ATOM 703 N N . ARG A 1 95 ? 7.270 8.715 14.155 1.00 9.32 95 ARG A N 1
ATOM 704 C CA A ARG A 1 95 ? 6.272 9.759 13.859 0.50 9.39 95 ARG A CA 1
ATOM 705 C CA B ARG A 1 95 ? 6.282 9.752 13.865 0.50 9.21 95 ARG A CA 1
ATOM 706 C C . ARG A 1 95 ? 6.570 11.022 14.653 1.00 9.43 95 ARG A C 1
ATOM 707 O O . ARG A 1 95 ? 6.530 12.154 14.094 1.00 10.55 95 ARG A O 1
ATOM 722 N N . MET A 1 96 ? 6.843 10.892 15.943 1.00 9.61 96 MET A N 1
ATOM 723 C CA A MET A 1 96 ? 7.139 12.080 16.753 0.50 10.01 96 MET A CA 1
ATOM 724 C CA B MET A 1 96 ? 7.125 12.055 16.775 0.50 10.15 96 MET A CA 1
ATOM 725 C C . MET A 1 96 ? 8.402 12.789 16.306 1.00 9.67 96 MET A C 1
ATOM 726 O O . MET A 1 96 ? 8.454 14.029 16.219 1.00 10.47 96 MET A O 1
ATOM 735 N N . CYS A 1 97 ? 9.436 12.012 16.036 1.00 8.82 97 CYS A N 1
ATOM 736 C CA . CYS A 1 97 ? 10.703 12.586 15.620 1.00 8.53 97 CYS A CA 1
ATOM 737 C C . CYS A 1 97 ? 10.605 13.216 14.223 1.00 8.11 97 CYS A C 1
ATOM 738 O O . CYS A 1 97 ? 11.211 14.271 13.976 1.00 10.52 97 CYS A O 1
ATOM 741 N N . GLU A 1 98 ? 9.842 12.618 13.359 1.00 8.09 98 GLU A N 1
ATOM 742 C CA . GLU A 1 98 ? 9.597 13.191 12.031 1.00 8.78 98 GLU A CA 1
ATOM 743 C C . GLU A 1 98 ? 8.967 14.566 12.153 1.00 9.84 98 GLU A C 1
ATOM 744 O O . GLU A 1 98 ? 9.363 15.493 11.449 1.00 11.02 98 GLU A O 1
ATOM 750 N N . GLU A 1 99 ? 7.997 14.711 13.041 1.00 9.57 99 GLU A N 1
ATOM 751 C CA . GLU A 1 99 ? 7.277 15.955 13.097 1.00 10.92 99 GLU A CA 1
ATOM 752 C C . GLU A 1 99 ? 8.182 17.070 13.541 1.00 10.31 99 GLU A C 1
ATOM 753 O O . GLU A 1 99 ? 8.113 18.186 12.979 1.00 12.51 99 GLU A O 1
ATOM 759 N N . GLU A 1 100 ? 9.020 16.835 14.529 1.00 10.03 100 GLU A N 1
ATOM 760 C CA . GLU A 1 100 ? 9.913 17.867 14.995 1.00 10.11 100 GLU A CA 1
ATOM 761 C C . GLU A 1 100 ? 11.016 18.171 14.001 1.00 10.28 100 GLU A C 1
ATOM 762 O O . GLU A 1 100 ? 11.301 19.354 13.733 1.00 11.81 100 GLU A O 1
ATOM 768 N N . CYS A 1 101 ? 11.657 17.142 13.411 1.00 9.24 101 CYS A N 1
ATOM 769 C CA . CYS A 1 101 ? 12.672 17.428 12.407 1.00 8.87 101 CYS A CA 1
ATOM 770 C C . CYS A 1 101 ? 12.030 18.175 11.236 1.00 9.28 101 CYS A C 1
ATOM 771 O O . CYS A 1 101 ? 12.643 19.081 10.686 1.00 10.95 101 CYS A O 1
ATOM 774 N N . ARG A 1 102 ? 10.825 17.819 10.839 1.00 9.40 102 ARG A N 1
ATOM 775 C CA . ARG A 1 102 ? 10.141 18.475 9.718 1.00 10.27 102 ARG A CA 1
ATOM 776 C C . ARG A 1 102 ? 9.987 19.951 10.010 1.00 10.84 102 ARG A C 1
ATOM 777 O O . ARG A 1 102 ? 10.124 20.777 9.095 1.00 11.57 102 ARG A O 1
ATOM 785 N N . ARG A 1 103 ? 9.705 20.314 11.258 1.00 10.57 103 ARG A N 1
ATOM 786 C CA . ARG A 1 103 ? 9.503 21.728 11.619 1.00 11.08 103 ARG A CA 1
ATOM 787 C C . ARG A 1 103 ? 10.779 22.542 11.389 1.00 10.77 103 ARG A C 1
ATOM 788 O O . ARG A 1 103 ? 10.708 23.731 11.101 1.00 14.23 103 ARG A O 1
ATOM 796 N N . HIS A 1 104 ? 11.953 21.915 11.509 1.00 10.09 104 HIS A N 1
ATOM 797 C CA . HIS A 1 104 ? 13.250 22.566 11.308 1.00 11.29 104 HIS A CA 1
ATOM 798 C C . HIS A 1 104 ? 13.812 22.395 9.905 1.00 10.60 104 HIS A C 1
ATOM 799 O O . HIS A 1 104 ? 14.875 22.962 9.620 1.00 12.66 104 HIS A O 1
ATOM 806 N N . ALA A 1 105 ? 13.115 21.652 9.071 1.00 11.16 105 ALA A N 1
ATOM 807 C CA . ALA A 1 105 ? 13.654 21.239 7.773 1.00 13.37 105 ALA A CA 1
ATOM 808 C C . ALA A 1 105 ? 13.905 22.405 6.823 1.00 14.77 105 ALA A C 1
ATOM 809 O O . ALA A 1 105 ? 14.781 22.330 5.992 1.00 18.05 105 ALA A O 1
ATOM 811 N N . GLY A 1 106 ? 13.117 23.462 6.925 1.00 14.45 106 GLY A N 1
ATOM 812 C CA . GLY A 1 106 ? 13.336 24.648 6.082 1.00 15.65 106 GLY A CA 1
ATOM 813 C C . GLY A 1 106 ? 14.590 25.364 6.467 1.00 17.29 106 GLY A C 1
ATOM 814 O O . GLY A 1 106 ? 15.150 26.110 5.670 1.00 24.70 106 GLY A O 1
ATOM 815 N N . ASN A 1 107 ? 14.995 25.260 7.723 1.00 14.63 107 ASN A N 1
ATOM 816 C CA . ASN A 1 107 ? 16.160 25.946 8.216 1.00 15.17 107 ASN A CA 1
ATOM 817 C C . ASN A 1 107 ? 17.435 25.132 8.182 1.00 14.10 107 ASN A C 1
ATOM 818 O O . ASN A 1 107 ? 18.508 25.695 8.168 1.00 17.23 107 ASN A O 1
ATOM 823 N N . HIS A 1 108 ? 17.310 23.814 8.328 1.00 13.08 108 HIS A N 1
ATOM 824 C CA . HIS A 1 108 ? 18.458 22.915 8.446 1.00 14.02 108 HIS A CA 1
ATOM 825 C C . HIS A 1 108 ? 18.286 21.728 7.544 1.00 14.68 108 HIS A C 1
ATOM 826 O O . HIS A 1 108 ? 17.409 20.900 7.762 1.00 14.23 108 HIS A O 1
ATOM 833 N N . GLU A 1 109 ? 19.122 21.593 6.517 1.00 12.81 109 GLU A N 1
ATOM 834 C CA . GLU A 1 109 ? 18.969 20.538 5.584 1.00 13.18 109 GLU A CA 1
ATOM 835 C C . GLU A 1 109 ? 19.128 19.174 6.261 1.00 11.12 109 GLU A C 1
ATOM 836 O O . GLU A 1 109 ? 18.499 18.222 5.819 1.00 11.50 109 GLU A O 1
ATOM 842 N N . HIS A 1 110 ? 19.989 19.086 7.276 1.00 9.75 110 HIS A N 1
ATOM 843 C CA . HIS A 1 110 ? 20.086 17.812 7.970 1.00 9.39 110 HIS A CA 1
ATOM 844 C C . HIS A 1 110 ? 18.743 17.350 8.524 1.00 8.17 110 HIS A C 1
ATOM 845 O O . HIS A 1 110 ? 18.479 16.154 8.542 1.00 9.19 110 HIS A O 1
ATOM 852 N N . CYS A 1 111 ? 17.916 18.284 8.997 1.00 9.01 111 CYS A N 1
ATOM 853 C CA . CYS A 1 111 ? 16.590 17.910 9.479 1.00 9.70 111 CYS A CA 1
ATOM 854 C C . CYS A 1 111 ? 15.630 17.538 8.380 1.00 9.63 111 CYS A C 1
ATOM 855 O O . CYS A 1 111 ? 14.703 16.708 8.576 1.00 10.75 111 CYS A O 1
ATOM 858 N N . ARG A 1 112 ? 15.796 18.133 7.177 1.00 10.21 112 ARG A N 1
ATOM 859 C CA . ARG A 1 112 ? 14.985 17.678 6.057 1.00 10.56 112 ARG A CA 1
ATOM 860 C C . ARG A 1 112 ? 15.243 16.196 5.739 1.00 9.71 112 ARG A C 1
ATOM 861 O O . ARG A 1 112 ? 14.316 15.390 5.596 1.00 11.01 112 ARG A O 1
ATOM 869 N N . ILE A 1 113 ? 16.512 15.871 5.610 1.00 9.11 113 ILE A N 1
ATOM 870 C CA . ILE A 1 113 ? 16.915 14.501 5.327 1.00 9.59 113 ILE A CA 1
ATOM 871 C C . ILE A 1 113 ? 16.403 13.586 6.432 1.00 8.73 113 ILE A C 1
ATOM 872 O O . ILE A 1 113 ? 15.771 12.564 6.162 1.00 9.99 113 ILE A O 1
ATOM 877 N N . CYS A 1 114 ? 16.648 13.983 7.679 1.00 8.54 114 CYS A N 1
ATOM 878 C CA . CYS A 1 114 ? 16.280 13.132 8.798 1.00 8.20 114 CYS A CA 1
ATOM 879 C C . CYS A 1 114 ? 14.757 12.984 8.894 1.00 8.13 114 CYS A C 1
ATOM 880 O O . CYS A 1 114 ? 14.244 11.864 9.169 1.00 8.18 114 CYS A O 1
ATOM 883 N N . ALA A 1 115 ? 13.990 14.039 8.652 1.00 8.10 115 ALA A N 1
ATOM 884 C CA . ALA A 1 115 ? 12.537 13.895 8.675 1.00 8.90 115 ALA A CA 1
ATOM 885 C C . ALA A 1 115 ? 12.064 12.898 7.619 1.00 8.59 115 ALA A C 1
ATOM 886 O O . ALA A 1 115 ? 11.185 12.101 7.885 1.00 9.24 115 ALA A O 1
ATOM 888 N N . ASP A 1 116 ? 12.666 12.933 6.436 1.00 8.51 116 ASP A N 1
ATOM 889 C CA . ASP A 1 116 ? 12.322 11.990 5.397 1.00 9.45 116 ASP A CA 1
ATOM 890 C C . ASP A 1 116 ? 12.617 10.529 5.773 1.00 9.02 116 ASP A C 1
ATOM 891 O O . ASP A 1 116 ? 11.820 9.658 5.486 1.00 9.95 116 ASP A O 1
ATOM 896 N N . VAL A 1 117 ? 13.745 10.317 6.438 1.00 8.38 117 VAL A N 1
ATOM 897 C CA . VAL A 1 117 ? 14.108 8.978 6.892 1.00 8.24 117 VAL A CA 1
ATOM 898 C C . VAL A 1 117 ? 13.177 8.507 7.973 1.00 7.49 117 VAL A C 1
ATOM 899 O O . VAL A 1 117 ? 12.673 7.375 7.904 1.00 8.14 117 VAL A O 1
ATOM 903 N N . CYS A 1 118 ? 12.850 9.366 8.941 1.00 7.67 118 CYS A N 1
ATOM 904 C CA . CYS A 1 118 ? 11.910 8.992 9.979 1.00 7.80 118 CYS A CA 1
ATOM 905 C C . CYS A 1 118 ? 10.541 8.637 9.394 1.00 8.42 118 CYS A C 1
ATOM 906 O O . CYS A 1 118 ? 9.896 7.706 9.837 1.00 8.90 118 CYS A O 1
ATOM 909 N N . LYS A 1 119 ? 10.064 9.423 8.418 1.00 8.57 119 LYS A N 1
ATOM 910 C CA . LYS A 1 119 ? 8.781 9.131 7.797 1.00 9.95 119 LYS A CA 1
ATOM 911 C C . LYS A 1 119 ? 8.799 7.742 7.136 1.00 9.17 119 LYS A C 1
ATOM 912 O O . LYS A 1 119 ? 7.863 6.960 7.290 1.00 10.98 119 LYS A O 1
ATOM 918 N N . GLU A 1 120 ? 9.844 7.456 6.394 1.00 9.18 120 GLU A N 1
ATOM 919 C CA . GLU A 1 120 ? 9.954 6.168 5.731 1.00 10.28 120 GLU A CA 1
ATOM 920 C C . GLU A 1 120 ? 10.052 5.013 6.743 1.00 9.42 120 GLU A C 1
ATOM 921 O O . GLU A 1 120 ? 9.459 3.950 6.566 1.00 10.17 120 GLU A O 1
ATOM 927 N N . CYS A 1 121 ? 10.790 5.268 7.818 1.00 8.64 121 CYS A N 1
ATOM 928 C CA . CYS A 1 121 ? 10.928 4.226 8.821 1.00 8.44 121 CYS A CA 1
ATOM 929 C C . CYS A 1 121 ? 9.641 3.987 9.599 1.00 8.33 121 CYS A C 1
ATOM 930 O O . CYS A 1 121 ? 9.301 2.835 9.938 1.00 8.98 121 CYS A O 1
ATOM 933 N N . GLU A 1 122 ? 8.884 5.051 9.833 1.00 8.85 122 GLU A N 1
ATOM 934 C CA . GLU A 1 122 ? 7.593 4.896 10.446 1.00 8.72 122 GLU A CA 1
ATOM 935 C C . GLU A 1 122 ? 6.694 3.993 9.614 1.00 9.19 122 GLU A C 1
ATOM 936 O O . GLU A 1 122 ? 6.077 3.042 10.129 1.00 9.72 122 GLU A O 1
ATOM 942 N N . THR A 1 123 ? 6.636 4.255 8.313 1.00 9.53 123 THR A N 1
ATOM 943 C CA . THR A 1 123 ? 5.812 3.479 7.399 1.00 10.46 123 THR A CA 1
ATOM 944 C C . THR A 1 123 ? 6.302 2.032 7.374 1.00 9.07 123 THR A C 1
ATOM 945 O O . THR A 1 123 ? 5.486 1.098 7.377 1.00 10.40 123 THR A O 1
ATOM 949 N N . ALA A 1 124 ? 7.606 1.808 7.278 1.00 9.02 124 ALA A N 1
ATOM 950 C CA . ALA A 1 124 ? 8.132 0.442 7.237 1.00 9.31 124 ALA A CA 1
ATOM 951 C C . ALA A 1 124 ? 7.792 -0.342 8.485 1.00 9.42 124 ALA A C 1
ATOM 952 O O . ALA A 1 124 ? 7.421 -1.516 8.442 1.00 10.40 124 ALA A O 1
ATOM 954 N N . CYS A 1 125 ? 7.937 0.294 9.648 1.00 9.23 125 CYS A N 1
ATOM 955 C CA . CYS A 1 125 ? 7.619 -0.404 10.871 1.00 9.64 125 CYS A CA 1
ATOM 956 C C . CYS A 1 125 ? 6.138 -0.680 11.053 1.00 9.90 125 CYS A C 1
ATOM 957 O O . CYS A 1 125 ? 5.752 -1.771 11.475 1.00 11.32 125 CYS A O 1
ATOM 960 N N . ARG A 1 126 ? 5.301 0.291 10.712 1.00 10.95 126 ARG A N 1
ATOM 961 C CA . ARG A 1 126 ? 3.854 0.085 10.766 1.00 13.32 126 ARG A CA 1
ATOM 962 C C . ARG A 1 126 ? 3.457 -1.038 9.820 1.00 13.34 126 ARG A C 1
ATOM 963 O O . ARG A 1 126 ? 2.649 -1.911 10.188 1.00 15.92 126 ARG A O 1
ATOM 971 N N . SER A 1 127 ? 4.069 -1.065 8.634 1.00 12.32 127 SER A N 1
ATOM 972 C CA A SER A 1 127 ? 3.745 -2.113 7.641 0.50 13.66 127 SER A CA 1
ATOM 973 C CA B SER A 1 127 ? 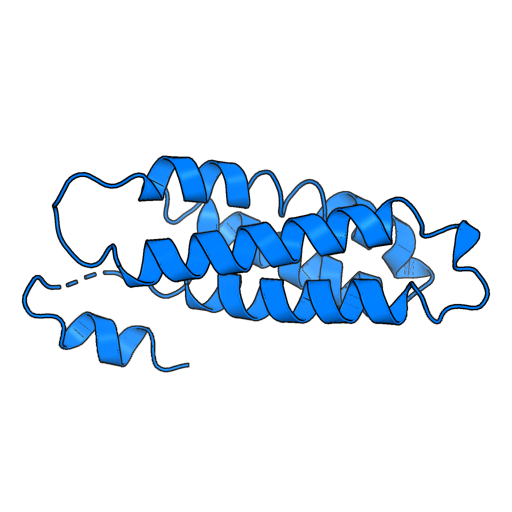3.755 -2.114 7.634 0.50 14.44 127 SER A CA 1
ATOM 974 C C . SER A 1 127 ? 4.156 -3.507 8.098 1.00 14.47 127 SER A C 1
ATOM 975 O O . SER A 1 127 ? 3.472 -4.459 7.818 1.00 19.99 127 SER A O 1
ATOM 980 N N . ALA A 1 128 ? 5.255 -3.623 8.831 1.00 13.28 128 ALA A N 1
ATOM 981 C CA . ALA A 1 128 ? 5.687 -4.896 9.394 1.00 13.55 128 ALA A CA 1
ATOM 982 C C . ALA A 1 128 ? 4.815 -5.394 10.546 1.00 14.79 128 ALA A C 1
ATOM 983 O O . ALA A 1 128 ? 4.900 -6.541 10.887 1.00 23.64 128 ALA A O 1
ATOM 985 N N . THR A 1 129 ? 3.993 -4.533 11.127 1.00 15.22 129 THR A N 1
ATOM 986 C CA . THR A 1 129 ? 3.061 -5.022 12.134 1.00 16.57 129 THR A CA 1
ATOM 987 C C . THR A 1 129 ? 1.843 -5.727 11.487 1.00 16.70 129 THR A C 1
ATOM 988 O O . THR A 1 129 ? 1.081 -6.387 12.194 1.00 20.77 129 THR A O 1
ATOM 992 N N . GLY A 1 130 ? 1.636 -5.625 10.168 1.00 18.11 130 GLY A N 1
ATOM 993 C CA . GLY A 1 130 ? 0.561 -6.365 9.462 1.00 22.29 130 GLY A CA 1
ATOM 994 C C . GLY A 1 130 ? 0.972 -7.778 9.074 1.00 30.96 130 GLY A C 1
ATOM 995 O O . GLY A 1 130 ? 2.170 -8.058 8.828 1.00 43.44 130 GLY A O 1
#